Protein AF-A0A8C0QZ51-F1 (afdb_monomer)

pLDDT: mean 89.35, std 7.22, range [50.19, 95.69]

Sequence (81 aa):
MFGLAGSRVLDIEQVSKVILELKVLEPLGFTEVMIYDSYLYKLWARWMVQSLAEWHHQQQEQGILKLEDTMKLFLELQQCT

Foldseek 3Di:
DLPDVSVNQVVLCVVLVWHWDWDQPVVVRDIDIDTDDPPVSSVVSVVVVVVVVVVVVVVVVVVVVVVVVVVVVVVVVVVVD

Mean predic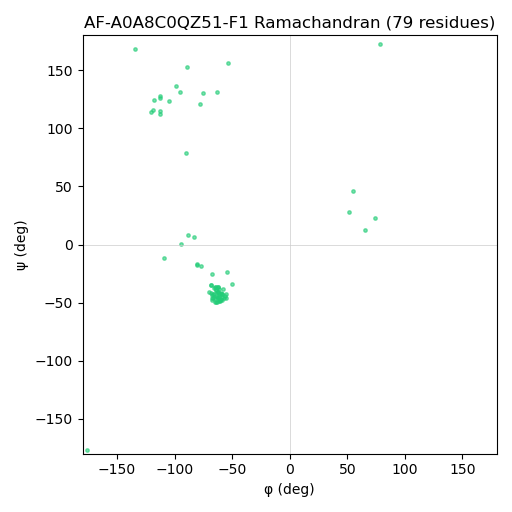ted aligned error: 7.1 Å

Radius of gyration: 18.57 Å; Cα contacts (8 Å, |Δi|>4)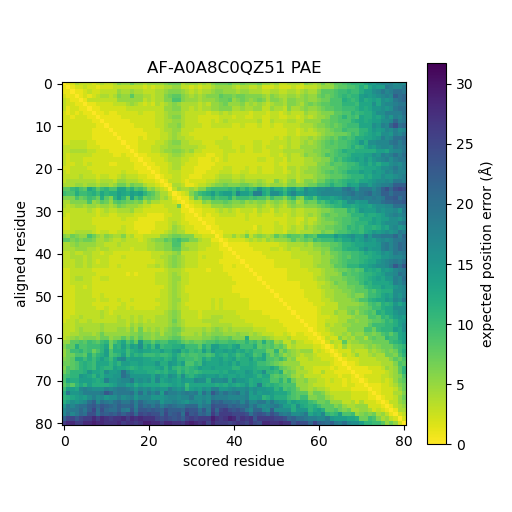: 55; chains: 1; bounding box: 42×26×52 Å

Secondary structure (DSSP, 8-state):
---GGGTTHHHHHHHHTSEEEEEEETTTTEEEEEEES-HHHHHHHHHHHHHHHHHHHHHHHHHHHHHHHHHHHHHHHHHT-

InterPro domains:
  IPR031952 KH-like RNA-binding domain [PF16005] (1-60)
  IPR036612 K Homology domain, type 1 superfamily [G3DSA:3.30.1370.10] (1-72)

Nearest PDB structures (foldseek):
  6y2c-assembly1_A  TM=8.022E-01  e=1.150E-01  Homo sapiens
  6y2d-assembly2_B  TM=7.081E-01  e=2.762E-01  Homo sapiens
  2ctk-assembly1_A  TM=6.042E-01  e=1.300E+00  Homo sapiens
  8wm3-assembly1_A  TM=2.807E-01  e=3.572E+00  Homo sapiens

Organism: NCBI:txid286419

Structure (mmCIF, N/CA/C/O backbone):
data_AF-A0A8C0QZ51-F1
#
_entry.id   AF-A0A8C0QZ51-F1
#
loop_
_atom_site.group_PDB
_atom_site.id
_atom_site.type_symbol
_atom_site.label_atom_id
_atom_site.label_alt_id
_atom_site.label_comp_id
_atom_site.label_asym_id
_atom_site.label_entity_id
_atom_site.label_seq_id
_atom_site.pdbx_PDB_ins_code
_atom_site.Cartn_x
_atom_site.Cartn_y
_atom_site.Cartn_z
_atom_site.occupancy
_atom_site.B_iso_or_equiv
_atom_site.auth_seq_id
_atom_site.auth_comp_id
_atom_site.auth_asym_id
_atom_site.auth_atom_id
_atom_site.pdbx_PDB_model_num
ATOM 1 N N . MET A 1 1 ? -5.056 -0.938 3.769 1.00 87.81 1 MET A N 1
ATOM 2 C CA . MET A 1 1 ? -4.156 -0.219 2.833 1.00 87.81 1 MET A CA 1
ATOM 3 C C . MET A 1 1 ? -4.608 -0.322 1.371 1.00 87.81 1 MET A C 1
ATOM 5 O O . MET A 1 1 ? -5.027 0.691 0.831 1.00 87.81 1 MET A O 1
ATOM 9 N N . PHE A 1 2 ? -4.598 -1.505 0.740 1.00 90.12 2 PHE A N 1
ATOM 10 C CA . PHE A 1 2 ? -4.894 -1.675 -0.701 1.00 90.12 2 PHE A CA 1
ATOM 11 C C . PHE A 1 2 ? -6.387 -1.758 -1.086 1.00 90.12 2 PHE A C 1
ATOM 13 O O . PHE A 1 2 ? -6.718 -1.995 -2.243 1.00 90.12 2 PHE A O 1
ATOM 20 N N . GLY A 1 3 ? -7.300 -1.546 -0.135 1.00 88.81 3 GLY A N 1
ATOM 21 C CA . GLY A 1 3 ? -8.738 -1.730 -0.351 1.00 88.81 3 GLY A CA 1
ATOM 22 C C . GLY A 1 3 ? -9.175 -3.199 -0.313 1.00 88.81 3 GLY A C 1
ATOM 23 O O . GLY A 1 3 ? -8.351 -4.110 -0.217 1.00 88.81 3 GLY A O 1
ATOM 24 N N . LEU A 1 4 ? -10.490 -3.421 -0.344 1.00 86.88 4 LEU A N 1
ATOM 25 C CA . LEU A 1 4 ? -11.067 -4.765 -0.423 1.00 86.88 4 LEU A CA 1
ATOM 26 C C . LEU A 1 4 ? -10.649 -5.415 -1.743 1.00 86.88 4 LEU A C 1
ATOM 28 O O . LEU A 1 4 ? -10.754 -4.780 -2.791 1.00 86.88 4 LEU A O 1
ATOM 32 N N . ALA A 1 5 ? -10.155 -6.653 -1.678 1.00 85.44 5 ALA A N 1
ATOM 33 C CA . ALA A 1 5 ? -9.653 -7.398 -2.836 1.00 85.44 5 ALA A CA 1
ATOM 34 C C . ALA A 1 5 ? -8.622 -6.624 -3.692 1.00 85.44 5 ALA A C 1
ATOM 36 O O . ALA A 1 5 ? -8.524 -6.845 -4.894 1.00 85.44 5 ALA A O 1
ATOM 37 N N . GLY A 1 6 ? -7.866 -5.696 -3.088 1.00 87.81 6 GLY A N 1
ATOM 38 C CA . GLY A 1 6 ? -6.882 -4.892 -3.815 1.00 87.81 6 GLY A CA 1
ATOM 39 C C . GLY A 1 6 ? -7.487 -3.804 -4.710 1.00 87.81 6 GLY A C 1
ATOM 40 O O . GLY A 1 6 ? -6.829 -3.359 -5.643 1.00 87.81 6 GLY A O 1
ATOM 41 N N . SER A 1 7 ? -8.715 -3.342 -4.449 1.00 91.50 7 SER A N 1
ATOM 42 C CA . SER A 1 7 ? -9.399 -2.352 -5.298 1.00 91.50 7 SER A CA 1
ATOM 43 C C . SER A 1 7 ? -8.629 -1.050 -5.551 1.00 91.50 7 SER A C 1
ATOM 45 O O . SER A 1 7 ? -8.881 -0.391 -6.552 1.00 91.50 7 SER A O 1
ATOM 47 N N . ARG A 1 8 ? -7.691 -0.678 -4.670 1.00 92.06 8 ARG A N 1
ATOM 48 C CA . ARG A 1 8 ? -6.856 0.528 -4.801 1.00 92.06 8 ARG A CA 1
ATOM 49 C C . ARG A 1 8 ? -5.503 0.268 -5.465 1.00 92.06 8 ARG A C 1
ATOM 51 O O . ARG A 1 8 ? -4.705 1.191 -5.568 1.00 92.06 8 ARG A O 1
ATOM 58 N N . VAL A 1 9 ? -5.200 -0.969 -5.862 1.00 93.31 9 VAL A N 1
ATOM 59 C CA . VAL A 1 9 ? -3.895 -1.324 -6.445 1.00 93.31 9 VAL A CA 1
ATOM 60 C C . VAL A 1 9 ? -3.648 -0.545 -7.730 1.00 93.31 9 VAL A C 1
ATOM 62 O O . VAL A 1 9 ? -2.615 0.109 -7.824 1.00 93.31 9 VAL A O 1
ATOM 65 N N . LEU A 1 10 ? -4.623 -0.521 -8.645 1.00 93.38 10 LEU A N 1
ATOM 66 C CA . LEU A 1 10 ? -4.515 0.196 -9.922 1.00 93.38 10 LEU A CA 1
ATOM 67 C C . LEU A 1 10 ? -4.235 1.695 -9.732 1.00 93.38 10 LEU A C 1
ATOM 69 O O . LEU A 1 10 ? -3.439 2.279 -10.464 1.00 93.38 10 LEU A O 1
ATOM 73 N N . ASP A 1 11 ? -4.846 2.319 -8.723 1.00 92.12 11 ASP A N 1
ATOM 74 C CA . ASP A 1 11 ? -4.621 3.738 -8.427 1.00 92.12 11 ASP A CA 1
ATOM 75 C C . ASP A 1 11 ? -3.174 3.981 -7.971 1.00 92.12 11 ASP A C 1
ATOM 77 O O . ASP A 1 11 ? -2.514 4.932 -8.397 1.00 92.12 11 ASP A O 1
ATOM 81 N N . ILE A 1 12 ? -2.651 3.103 -7.109 1.00 91.25 12 ILE A N 1
ATOM 82 C CA . ILE A 1 12 ? -1.277 3.205 -6.607 1.00 91.25 12 ILE A CA 1
ATOM 83 C C . ILE A 1 12 ? -0.286 2.926 -7.736 1.00 91.25 12 ILE A C 1
ATOM 85 O O . ILE A 1 12 ? 0.700 3.652 -7.854 1.00 91.25 12 ILE A O 1
ATOM 89 N N . GLU A 1 13 ? -0.544 1.932 -8.586 1.00 94.75 13 GLU A N 1
ATOM 90 C CA . GLU A 1 13 ? 0.233 1.663 -9.801 1.00 94.75 13 GLU A CA 1
ATOM 91 C C . GLU A 1 13 ? 0.293 2.895 -10.707 1.00 94.75 13 GLU A C 1
ATOM 93 O O . GLU A 1 13 ? 1.375 3.299 -11.134 1.00 94.75 13 GLU A O 1
ATOM 98 N N . GLN A 1 14 ? -0.841 3.565 -10.931 1.00 93.69 14 GLN A N 1
ATOM 99 C CA . GLN A 1 14 ? -0.911 4.757 -11.774 1.00 93.69 14 GLN A CA 1
ATOM 100 C C . GLN A 1 14 ? -0.087 5.923 -11.211 1.00 93.69 14 GLN A C 1
ATOM 102 O O . GLN A 1 14 ? 0.650 6.577 -11.953 1.00 93.69 14 GLN A O 1
ATOM 107 N N . VAL A 1 15 ? -0.191 6.189 -9.907 1.00 91.44 15 VAL A N 1
ATOM 108 C CA . VAL A 1 15 ? 0.537 7.289 -9.251 1.00 91.44 15 VAL A CA 1
ATOM 109 C C . VAL A 1 15 ? 2.035 6.993 -9.168 1.00 91.44 15 VAL A C 1
ATOM 111 O O . VAL A 1 15 ? 2.859 7.879 -9.393 1.00 91.44 15 VAL A O 1
ATOM 114 N N . SER A 1 16 ? 2.396 5.747 -8.859 1.00 90.56 16 SER A N 1
ATOM 115 C CA . SER A 1 16 ? 3.790 5.313 -8.712 1.00 90.56 16 SER A CA 1
ATOM 116 C C . SER A 1 16 ? 4.488 5.015 -10.035 1.00 90.56 16 SER A C 1
ATOM 118 O O . SER A 1 16 ? 5.719 5.000 -10.070 1.00 90.56 16 SER A O 1
ATOM 120 N N . LYS A 1 17 ? 3.716 4.819 -11.112 1.00 94.06 17 LYS A N 1
ATOM 121 C CA . LYS A 1 17 ? 4.184 4.349 -12.420 1.00 94.06 17 LYS A CA 1
ATOM 122 C C . LYS A 1 17 ? 4.954 3.032 -12.302 1.00 94.06 17 LYS A C 1
ATOM 124 O O . LYS A 1 17 ? 6.041 2.911 -12.852 1.00 94.06 17 LYS A O 1
ATOM 129 N N . VAL A 1 18 ? 4.408 2.081 -11.548 1.00 95.38 18 VAL A N 1
ATOM 130 C CA . VAL A 1 18 ? 4.936 0.713 -11.417 1.00 95.38 18 VAL A CA 1
ATOM 131 C C . VAL A 1 18 ? 3.799 -0.291 -11.536 1.00 95.38 18 VAL A C 1
ATOM 133 O O . VAL A 1 18 ? 2.635 0.081 -11.425 1.00 95.38 18 VAL A O 1
ATOM 136 N N . ILE A 1 19 ? 4.143 -1.566 -11.684 1.00 95.69 19 ILE A N 1
ATOM 137 C CA . ILE A 1 19 ? 3.199 -2.673 -11.511 1.00 95.69 19 ILE A CA 1
ATOM 138 C C . ILE A 1 19 ? 3.380 -3.253 -10.105 1.00 95.69 19 ILE A C 1
ATOM 140 O O . ILE A 1 19 ? 4.510 -3.451 -9.641 1.00 95.69 19 ILE A O 1
ATOM 144 N N . LEU A 1 20 ? 2.268 -3.522 -9.429 1.00 94.75 20 LEU A N 1
ATOM 145 C CA . LEU A 1 20 ? 2.191 -4.069 -8.084 1.00 94.75 20 LEU A CA 1
ATOM 146 C C . LEU A 1 20 ? 1.494 -5.428 -8.112 1.00 94.75 20 LEU A C 1
ATOM 148 O O . LEU A 1 20 ? 0.345 -5.554 -8.521 1.00 94.75 20 LEU A O 1
ATOM 152 N N . GLU A 1 21 ? 2.161 -6.444 -7.582 1.00 94.19 21 GLU A N 1
ATOM 153 C CA . GLU A 1 21 ? 1.562 -7.757 -7.363 1.0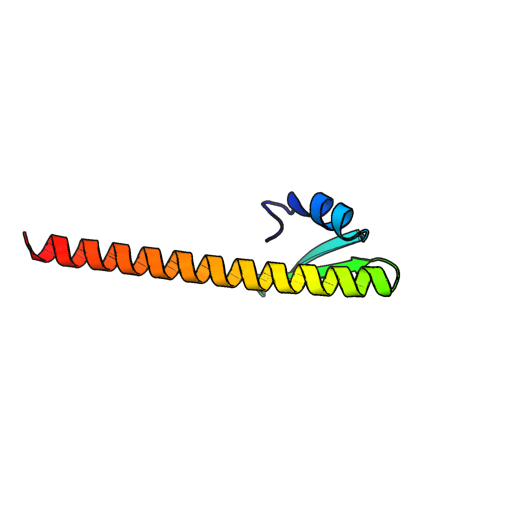0 94.19 21 GLU A CA 1
ATOM 154 C C . GLU A 1 21 ? 1.457 -8.022 -5.863 1.00 94.19 21 GLU A C 1
ATOM 156 O O . GLU A 1 21 ? 2.425 -7.870 -5.111 1.00 94.19 21 GLU A O 1
ATOM 161 N N . LEU A 1 22 ? 0.250 -8.382 -5.425 1.00 92.31 22 LEU A N 1
ATOM 162 C CA . LEU A 1 22 ? -0.057 -8.655 -4.028 1.00 92.31 22 LEU A CA 1
ATOM 163 C C . LEU A 1 22 ? -0.186 -10.155 -3.813 1.00 92.31 22 LEU A C 1
ATOM 165 O O . LEU A 1 22 ? -1.042 -10.806 -4.413 1.00 92.31 22 LEU A O 1
ATOM 169 N N . LYS A 1 23 ? 0.609 -10.687 -2.889 1.00 91.50 23 LYS A N 1
ATOM 170 C CA . LYS A 1 23 ? 0.545 -12.087 -2.484 1.00 91.50 23 LYS A CA 1
ATOM 171 C C . LYS A 1 23 ? 0.239 -12.185 -1.000 1.00 91.50 23 LYS A C 1
ATOM 173 O O . LYS A 1 23 ? 1.038 -11.789 -0.156 1.00 91.50 23 LYS A O 1
ATOM 178 N N . VAL A 1 24 ? -0.929 -12.723 -0.671 1.00 89.50 24 VAL A N 1
ATOM 179 C CA . VAL A 1 24 ? -1.315 -12.953 0.723 1.00 89.50 24 VAL A CA 1
ATOM 180 C C . VAL A 1 24 ? -0.608 -14.209 1.226 1.00 89.50 24 VAL A C 1
ATOM 182 O O . VAL A 1 24 ? -0.751 -15.295 0.672 1.00 89.50 24 VAL A O 1
ATOM 185 N N . LEU A 1 25 ? 0.181 -14.053 2.282 1.00 90.81 25 LEU A N 1
ATOM 186 C CA . LEU A 1 25 ? 0.837 -15.132 3.003 1.00 90.81 25 LEU A CA 1
ATOM 187 C C . LEU A 1 25 ? -0.107 -15.591 4.121 1.00 90.81 25 LEU A C 1
ATOM 189 O O . LEU A 1 25 ? 0.047 -15.217 5.284 1.00 90.81 25 LEU A O 1
ATOM 193 N N . GLU A 1 26 ? -1.102 -16.395 3.740 1.00 78.69 26 GLU A N 1
ATOM 194 C CA . GLU A 1 26 ? -2.211 -16.866 4.584 1.00 78.69 26 GLU A CA 1
ATOM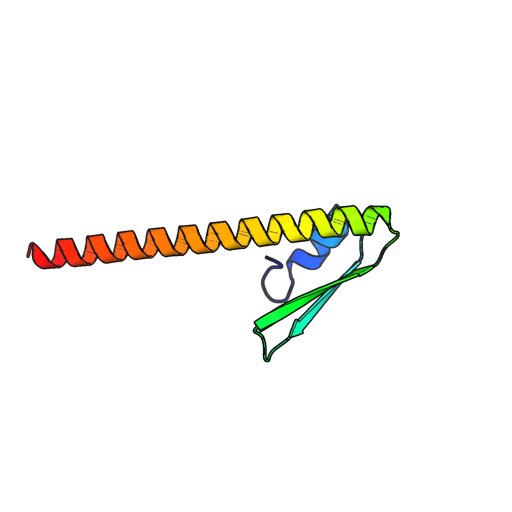 195 C C . GLU A 1 26 ? -1.827 -17.474 5.952 1.00 78.69 26 GLU A C 1
ATOM 197 O O . GLU A 1 26 ? -2.569 -17.223 6.900 1.00 78.69 26 GLU A O 1
ATOM 202 N N . PRO A 1 27 ? -0.690 -18.181 6.157 1.00 84.38 27 PRO A N 1
ATOM 203 C CA . PRO A 1 27 ? -0.334 -18.650 7.502 1.00 84.38 27 PRO A CA 1
ATOM 204 C C . PRO A 1 27 ? 0.231 -17.552 8.416 1.00 84.38 27 PRO A C 1
ATOM 206 O O . PRO A 1 27 ? 0.266 -17.731 9.630 1.00 84.38 27 PRO A O 1
ATOM 209 N N . LEU A 1 28 ? 0.697 -16.434 7.855 1.00 84.38 28 LEU A N 1
ATOM 210 C CA . LEU A 1 28 ? 1.332 -15.349 8.609 1.00 84.38 28 LEU A CA 1
ATOM 211 C C . LEU A 1 28 ? 0.459 -14.090 8.698 1.00 84.38 28 LEU A C 1
ATOM 213 O O . LEU A 1 28 ? 0.793 -13.166 9.432 1.00 84.38 28 LEU A O 1
ATOM 217 N N . GLY A 1 29 ? -0.624 -14.017 7.920 1.00 84.31 29 GLY A N 1
ATOM 218 C CA . GLY A 1 29 ? -1.444 -12.810 7.812 1.00 84.31 29 GLY A CA 1
ATOM 219 C C . GLY A 1 29 ? -0.712 -11.622 7.173 1.00 84.31 29 GLY A C 1
ATOM 220 O O . GLY A 1 29 ? -1.205 -10.497 7.224 1.00 84.31 29 GLY A O 1
ATOM 221 N N . PHE A 1 30 ? 0.456 -11.849 6.563 1.00 86.94 30 PHE A N 1
ATOM 222 C CA . PHE A 1 30 ? 1.196 -10.818 5.840 1.00 86.94 30 PHE A CA 1
ATOM 223 C C . PHE A 1 30 ? 0.766 -10.762 4.379 1.00 86.94 30 PHE A C 1
ATOM 225 O O . PHE A 1 30 ? 0.343 -11.755 3.797 1.00 86.94 30 PHE A O 1
ATOM 232 N N . THR A 1 31 ? 0.902 -9.592 3.763 1.00 90.81 31 THR A N 1
ATOM 233 C CA . THR A 1 31 ? 0.802 -9.443 2.309 1.00 90.81 31 THR A CA 1
ATOM 234 C C . THR A 1 31 ? 2.174 -9.064 1.785 1.00 90.81 31 THR A C 1
ATOM 236 O O . THR A 1 31 ? 2.700 -8.004 2.119 1.00 90.81 31 THR A O 1
ATOM 239 N N . GLU A 1 32 ? 2.765 -9.941 0.987 1.00 91.94 32 GLU A N 1
ATOM 240 C CA . GLU A 1 32 ? 3.970 -9.646 0.231 1.00 91.94 32 GLU A CA 1
ATOM 241 C C . GLU A 1 32 ? 3.602 -8.760 -0.967 1.00 91.94 32 GLU A C 1
ATOM 243 O O . GLU A 1 32 ? 2.644 -9.038 -1.692 1.00 91.94 32 GLU A O 1
ATOM 248 N N . VAL A 1 33 ? 4.345 -7.665 -1.140 1.00 93.44 33 VAL A N 1
ATOM 249 C CA . VAL A 1 33 ? 4.142 -6.691 -2.218 1.00 93.44 33 VAL A CA 1
ATOM 250 C C . VAL A 1 33 ? 5.340 -6.756 -3.150 1.00 93.44 33 VAL A C 1
ATOM 252 O O . VAL A 1 33 ? 6.451 -6.367 -2.778 1.00 93.44 33 VAL A O 1
ATOM 255 N N . MET A 1 34 ? 5.117 -7.224 -4.370 1.00 94.31 34 MET A N 1
ATOM 256 C CA . MET A 1 34 ? 6.128 -7.221 -5.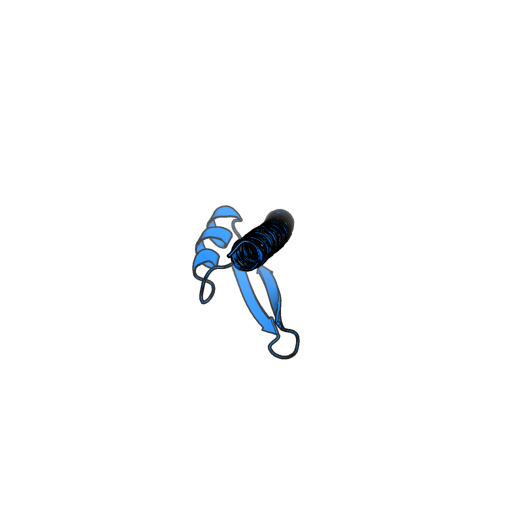418 1.00 94.31 34 MET A CA 1
ATOM 257 C C . MET A 1 34 ? 5.950 -5.980 -6.287 1.00 94.31 34 MET A C 1
ATOM 259 O O . MET A 1 34 ? 4.847 -5.656 -6.712 1.00 94.31 34 MET A O 1
ATOM 263 N N . ILE A 1 35 ? 7.054 -5.275 -6.529 1.00 95.25 35 ILE A N 1
ATOM 264 C CA . ILE A 1 35 ? 7.086 -4.047 -7.326 1.00 95.25 35 ILE A CA 1
ATOM 265 C C . ILE A 1 35 ? 7.873 -4.347 -8.597 1.00 95.25 35 ILE A C 1
ATOM 267 O O . ILE A 1 35 ? 9.031 -4.781 -8.520 1.00 95.25 35 ILE A O 1
ATOM 271 N N . TYR A 1 36 ? 7.289 -4.081 -9.757 1.00 93.44 36 TYR A N 1
ATOM 272 C CA . TYR A 1 36 ? 7.938 -4.237 -11.053 1.00 93.44 36 TYR A CA 1
ATOM 273 C C . TYR A 1 36 ? 7.996 -2.892 -11.759 1.00 93.44 36 TYR A C 1
ATOM 275 O O . TYR A 1 36 ? 6.964 -2.313 -12.072 1.00 93.44 36 TYR A O 1
ATOM 283 N N . ASP A 1 37 ? 9.219 -2.416 -11.978 1.00 93.88 37 ASP A N 1
ATOM 284 C CA . ASP A 1 37 ? 9.573 -1.323 -12.882 1.00 93.88 37 ASP A CA 1
ATOM 285 C C . ASP A 1 37 ? 11.111 -1.182 -12.885 1.00 93.88 37 ASP A C 1
ATOM 287 O O . ASP A 1 37 ? 11.834 -1.934 -12.214 1.00 93.88 37 ASP A O 1
ATOM 291 N N . SER A 1 38 ? 11.612 -0.182 -13.601 1.00 91.19 38 SER A N 1
ATOM 292 C CA . SER A 1 38 ? 12.947 0.383 -13.460 1.00 91.19 38 SER A CA 1
ATOM 293 C C . SER A 1 38 ? 13.265 0.823 -12.020 1.00 91.19 38 SER A C 1
ATOM 295 O O . SER A 1 38 ? 12.396 1.115 -11.194 1.00 91.19 38 SER A O 1
ATOM 297 N N . TYR A 1 39 ? 14.562 0.878 -11.712 1.00 91.69 39 TYR A N 1
ATOM 298 C CA . T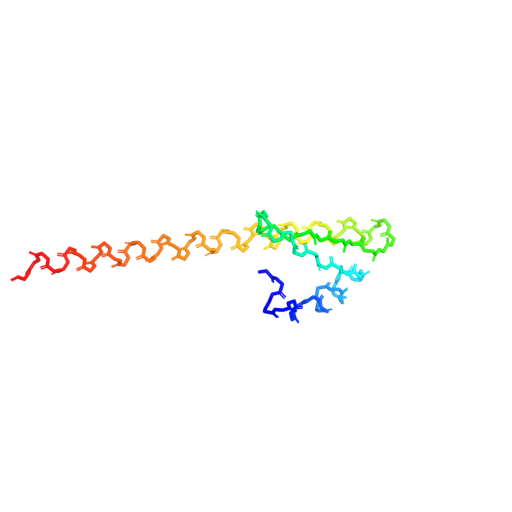YR A 1 39 ? 15.073 1.069 -10.352 1.00 91.69 39 TYR A CA 1
ATOM 299 C C . TYR A 1 39 ? 14.542 2.330 -9.649 1.00 91.69 39 TYR A C 1
ATOM 301 O O . TYR A 1 39 ? 14.174 2.266 -8.477 1.00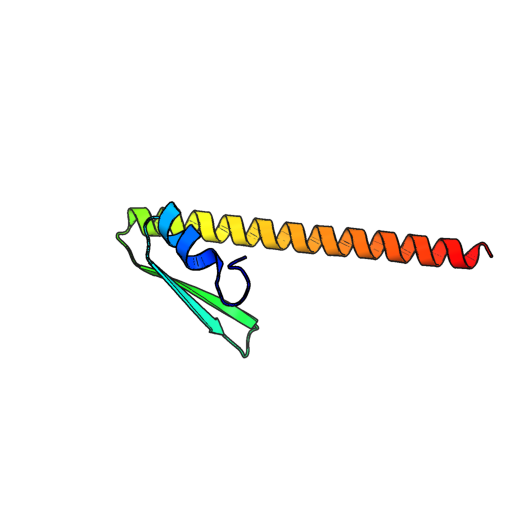 91.69 39 TYR A O 1
ATOM 309 N N . LEU A 1 40 ? 14.475 3.464 -10.356 1.00 93.25 40 LEU A N 1
ATOM 310 C CA . LEU A 1 40 ? 14.038 4.731 -9.764 1.00 93.25 40 LEU A CA 1
ATOM 311 C C . LEU A 1 40 ? 12.557 4.695 -9.376 1.00 93.25 40 LEU A C 1
ATOM 313 O O . LEU A 1 40 ? 12.227 5.036 -8.242 1.00 93.25 40 LEU A O 1
ATOM 317 N N . TYR A 1 41 ? 11.676 4.233 -10.268 1.00 92.88 41 TYR A N 1
ATOM 318 C CA . TYR A 1 41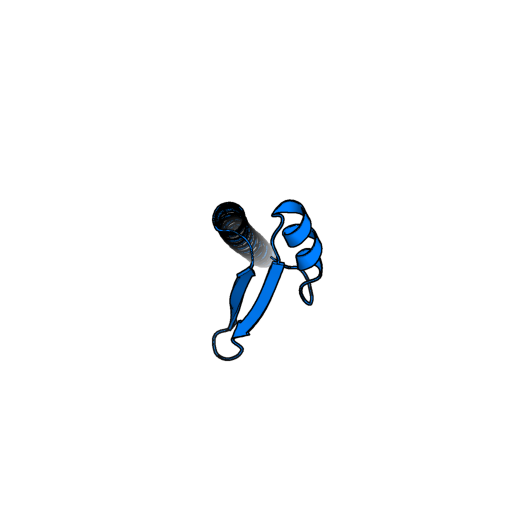 ? 10.248 4.114 -9.954 1.00 92.88 41 TYR A CA 1
ATOM 319 C C . TYR A 1 41 ? 9.999 3.076 -8.857 1.00 92.88 41 TYR A C 1
ATOM 321 O O . TYR A 1 41 ? 9.213 3.321 -7.946 1.00 92.88 41 TYR A O 1
ATOM 329 N N . LYS A 1 42 ? 10.759 1.974 -8.846 1.00 93.94 42 LYS A N 1
ATOM 330 C CA . LYS A 1 42 ? 10.724 0.986 -7.759 1.00 93.94 42 LYS A CA 1
ATOM 331 C C . LYS A 1 42 ? 11.103 1.583 -6.399 1.00 93.94 42 LYS A C 1
ATOM 333 O O . LYS A 1 42 ? 10.462 1.257 -5.400 1.00 93.94 42 LYS A O 1
ATOM 338 N N . LEU A 1 43 ? 12.122 2.442 -6.344 1.00 94.25 43 LEU A N 1
ATOM 339 C CA . LEU A 1 43 ? 12.539 3.101 -5.103 1.00 94.25 43 LEU A CA 1
ATOM 340 C C . LEU A 1 43 ? 11.443 4.036 -4.572 1.00 94.25 43 LEU A C 1
ATOM 342 O O . LEU A 1 43 ? 11.098 3.966 -3.393 1.00 94.25 43 LEU A O 1
ATOM 346 N N . TRP A 1 44 ? 10.858 4.850 -5.455 1.00 93.75 44 TRP A N 1
ATOM 347 C CA . TRP A 1 44 ? 9.742 5.739 -5.121 1.00 93.75 44 TRP A CA 1
ATOM 348 C C . TRP A 1 44 ? 8.502 4.975 -4.653 1.00 93.75 44 TRP A C 1
ATOM 350 O O . TRP A 1 44 ? 7.925 5.303 -3.616 1.00 93.75 44 TRP A O 1
ATOM 360 N N . ALA A 1 45 ? 8.119 3.926 -5.380 1.00 94.81 45 ALA A N 1
ATOM 361 C CA . ALA A 1 45 ? 6.981 3.086 -5.035 1.00 94.81 45 ALA A CA 1
ATOM 362 C C . ALA A 1 45 ? 7.167 2.399 -3.680 1.00 94.81 45 ALA A C 1
ATOM 364 O O . ALA A 1 45 ? 6.243 2.388 -2.870 1.00 94.81 45 ALA A O 1
ATOM 365 N N . ARG A 1 46 ? 8.370 1.879 -3.394 1.00 95.31 46 ARG A N 1
ATOM 366 C CA . ARG A 1 46 ? 8.677 1.281 -2.089 1.00 95.31 46 ARG A CA 1
ATOM 367 C C . ARG A 1 46 ? 8.469 2.289 -0.962 1.00 95.31 46 ARG A C 1
ATOM 369 O O . ARG A 1 46 ? 7.807 1.947 0.013 1.00 95.31 46 ARG A O 1
ATOM 376 N N . TRP A 1 47 ? 8.995 3.506 -1.108 1.00 94.50 47 TRP A N 1
ATOM 377 C CA . TRP A 1 47 ? 8.846 4.542 -0.087 1.00 94.50 47 TRP A CA 1
ATOM 378 C C . TRP A 1 47 ? 7.372 4.892 0.150 1.00 94.50 47 TRP A C 1
ATOM 380 O O . TRP A 1 47 ? 6.910 4.845 1.286 1.00 94.50 47 TRP A O 1
ATOM 390 N N . MET A 1 48 ? 6.596 5.118 -0.917 1.00 94.25 48 MET A N 1
ATOM 391 C CA . MET A 1 48 ? 5.157 5.382 -0.789 1.00 94.25 48 MET A CA 1
ATOM 392 C C . MET A 1 48 ? 4.395 4.244 -0.111 1.00 94.25 48 MET A C 1
ATOM 394 O O . MET A 1 48 ? 3.580 4.501 0.772 1.00 94.25 48 MET A O 1
ATOM 398 N N . VAL A 1 49 ? 4.633 2.993 -0.516 1.00 93.38 49 VAL A N 1
ATOM 399 C CA . VAL A 1 49 ? 3.931 1.832 0.051 1.00 93.38 49 VAL A CA 1
ATOM 400 C C . VAL A 1 49 ? 4.266 1.666 1.535 1.00 93.38 49 VAL A C 1
ATOM 402 O O . VAL A 1 49 ? 3.369 1.385 2.325 1.00 93.38 49 VAL A O 1
ATOM 405 N N . GLN A 1 50 ? 5.522 1.890 1.933 1.00 94.81 50 GLN A N 1
ATOM 406 C CA . GLN A 1 50 ? 5.931 1.851 3.341 1.00 94.81 50 GLN A CA 1
ATOM 407 C C . GLN A 1 50 ? 5.247 2.947 4.160 1.00 94.81 50 GLN A C 1
ATOM 409 O O . GLN A 1 50 ? 4.612 2.643 5.168 1.00 94.81 50 GLN A O 1
ATOM 414 N N . SER A 1 51 ? 5.280 4.196 3.692 1.00 93.50 51 SER A N 1
ATOM 415 C CA . SER A 1 51 ? 4.615 5.304 4.385 1.00 93.50 51 SER A CA 1
ATOM 416 C C . SER A 1 51 ? 3.101 5.110 4.480 1.00 93.50 51 SER A C 1
ATOM 418 O O . SER A 1 51 ? 2.493 5.430 5.499 1.00 93.50 51 SER A O 1
ATOM 420 N N . LEU A 1 52 ? 2.472 4.547 3.444 1.00 92.25 52 LEU A N 1
ATOM 421 C CA . LEU A 1 52 ? 1.041 4.252 3.466 1.00 92.25 52 LEU A CA 1
ATOM 422 C C . LEU A 1 52 ? 0.701 3.129 4.459 1.00 92.25 52 LEU A C 1
ATOM 424 O O . LEU A 1 52 ? -0.355 3.178 5.094 1.00 92.25 52 LEU A O 1
ATOM 428 N N . ALA A 1 53 ? 1.580 2.135 4.608 1.00 92.25 53 ALA A N 1
ATOM 429 C CA . ALA A 1 53 ? 1.421 1.066 5.588 1.00 92.25 53 ALA A CA 1
ATOM 430 C C . ALA A 1 53 ? 1.536 1.604 7.021 1.00 92.25 53 ALA A C 1
ATOM 432 O O . ALA A 1 53 ? 0.675 1.308 7.848 1.00 92.25 53 ALA A O 1
ATOM 433 N N . GLU A 1 54 ? 2.539 2.442 7.289 1.00 94.44 54 GLU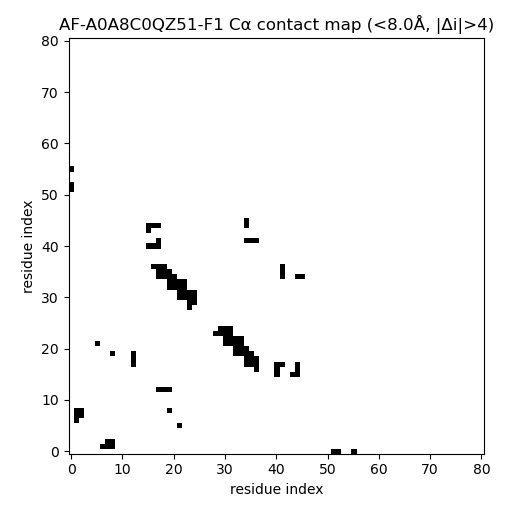 A N 1
ATOM 434 C CA . GLU A 1 54 ? 2.733 3.107 8.583 1.00 94.44 54 GLU A CA 1
ATOM 435 C C . GLU A 1 54 ? 1.540 3.994 8.942 1.00 94.44 54 GLU A C 1
ATOM 437 O O . GLU A 1 54 ? 0.976 3.864 10.028 1.00 94.44 54 GLU A O 1
ATOM 442 N N . TRP A 1 55 ? 1.090 4.832 8.005 1.00 92.31 55 TRP A N 1
ATOM 443 C CA . TRP A 1 55 ? -0.098 5.662 8.192 1.00 92.31 55 TRP A CA 1
ATOM 444 C C . TRP A 1 55 ? -1.330 4.817 8.529 1.00 92.31 55 TRP A C 1
ATOM 446 O O . TRP A 1 55 ? -2.074 5.126 9.457 1.00 92.31 55 TRP A O 1
ATOM 456 N N . HIS A 1 56 ? -1.552 3.725 7.794 1.00 89.94 56 HIS A N 1
ATOM 457 C CA . HIS A 1 56 ? -2.695 2.848 8.033 1.00 89.94 56 HIS A CA 1
ATOM 458 C C . HIS A 1 56 ? -2.620 2.148 9.394 1.00 89.94 56 HIS A C 1
ATOM 460 O O . HIS A 1 56 ? -3.652 1.970 10.039 1.00 89.94 56 HIS A O 1
ATOM 466 N N . HIS A 1 57 ? -1.423 1.755 9.831 1.00 89.56 57 HIS A N 1
ATOM 467 C CA . HIS A 1 57 ? -1.210 1.173 11.151 1.00 89.56 57 HIS A CA 1
ATOM 468 C C . HIS A 1 57 ? -1.543 2.182 12.256 1.00 89.56 57 HIS A C 1
ATOM 470 O O . HIS A 1 57 ? -2.376 1.888 13.109 1.00 89.56 57 HIS A O 1
ATOM 476 N N . GLN A 1 58 ? -1.017 3.406 12.162 1.00 91.50 58 GLN A N 1
ATOM 477 C CA . GLN A 1 58 ? -1.304 4.480 13.119 1.00 91.50 58 GLN A CA 1
ATOM 478 C C . GLN A 1 58 ? -2.798 4.816 13.196 1.00 91.50 58 GLN A C 1
ATOM 480 O O . GLN A 1 58 ? -3.345 4.987 14.281 1.00 91.50 58 GLN A O 1
ATOM 485 N N . GLN A 1 59 ? -3.484 4.891 12.053 1.00 88.94 59 GLN A N 1
ATOM 486 C CA . GLN A 1 59 ? -4.928 5.143 12.025 1.00 88.94 59 GLN A CA 1
ATOM 487 C C . GLN A 1 59 ? -5.726 4.008 12.678 1.00 88.94 59 GLN A C 1
ATOM 489 O O . GLN A 1 59 ? -6.726 4.261 13.351 1.00 88.94 59 GLN A O 1
ATOM 494 N N . GLN A 1 60 ? -5.284 2.761 12.511 1.00 86.44 60 GLN A N 1
ATOM 495 C CA . GLN A 1 60 ? -5.911 1.617 13.164 1.00 86.44 60 GLN A CA 1
ATOM 496 C C . GLN A 1 60 ? -5.706 1.654 14.684 1.00 86.44 60 GLN A C 1
ATOM 498 O O . GLN A 1 60 ? -6.670 1.458 15.420 1.00 86.44 60 GLN A O 1
ATOM 503 N N . GLU A 1 61 ? -4.499 1.968 15.155 1.00 89.06 61 GLU A N 1
ATOM 504 C CA . GLU A 1 61 ? -4.211 2.132 16.586 1.00 89.06 61 GLU A CA 1
ATOM 505 C C . GLU A 1 61 ? -5.029 3.271 17.206 1.00 89.06 61 GLU A C 1
ATOM 507 O O . GLU A 1 61 ? -5.665 3.083 18.240 1.00 89.06 61 GLU A O 1
ATOM 512 N N . GLN A 1 62 ? -5.108 4.429 16.543 1.00 90.00 62 GLN A N 1
ATOM 513 C CA . GLN A 1 62 ? -5.939 5.548 17.002 1.00 90.00 62 GLN A CA 1
ATOM 514 C C . GLN A 1 62 ? -7.429 5.187 17.063 1.00 90.00 62 GLN A C 1
ATOM 516 O O . GLN A 1 62 ? -8.131 5.601 17.986 1.00 90.00 62 GLN A O 1
ATOM 521 N N . GLY A 1 63 ? -7.922 4.409 16.096 1.00 85.12 63 GLY A N 1
ATOM 522 C CA . GLY A 1 63 ? -9.295 3.907 16.102 1.00 85.12 63 GLY A CA 1
ATOM 523 C C . GLY A 1 63 ? -9.581 2.982 17.287 1.00 85.12 63 GLY A C 1
ATOM 524 O O . GLY A 1 63 ? -10.642 3.095 17.900 1.00 85.12 63 GLY A O 1
ATOM 525 N N . ILE A 1 64 ? -8.629 2.109 17.629 1.00 84.31 64 ILE A N 1
ATOM 526 C CA . ILE A 1 64 ? -8.722 1.207 18.786 1.00 84.31 64 ILE A CA 1
ATOM 527 C C . ILE A 1 64 ? -8.737 2.011 20.087 1.00 84.31 64 ILE A C 1
ATOM 529 O O . ILE A 1 64 ? -9.658 1.842 20.879 1.00 84.31 64 ILE A O 1
ATOM 533 N N . LEU A 1 65 ? -7.801 2.946 20.264 1.00 84.50 65 LEU A N 1
ATOM 534 C CA . LEU A 1 65 ? -7.741 3.796 21.459 1.00 84.50 65 LEU A CA 1
ATOM 535 C C . LEU A 1 65 ? -9.050 4.567 21.675 1.00 84.50 65 LEU A C 1
ATOM 537 O O . LEU A 1 65 ? -9.607 4.583 22.768 1.00 84.50 65 LEU A O 1
ATOM 541 N N . LYS A 1 66 ? -9.608 5.139 20.602 1.00 88.19 66 LYS A N 1
ATOM 542 C CA . LYS A 1 66 ? -10.891 5.848 20.669 1.00 88.19 66 LYS A CA 1
ATOM 543 C C . LYS A 1 66 ? -12.049 4.931 21.078 1.00 88.19 66 LYS A C 1
ATOM 545 O O . LYS A 1 66 ? -12.968 5.375 21.771 1.00 88.19 66 LYS A O 1
ATOM 550 N N . LEU A 1 67 ? -12.042 3.676 20.630 1.00 88.38 67 LEU A N 1
ATOM 551 C CA . LEU A 1 67 ? -13.046 2.687 21.017 1.00 88.38 67 LEU A CA 1
ATOM 552 C C . LEU A 1 67 ? -12.912 2.319 22.498 1.00 88.38 67 LEU A C 1
ATOM 554 O O . LEU A 1 67 ? -13.917 2.317 23.202 1.00 88.38 67 LEU A O 1
ATOM 558 N N . GLU A 1 68 ? -11.694 2.059 22.971 1.00 88.38 68 GLU A N 1
ATOM 559 C CA . GLU A 1 68 ? -11.403 1.746 24.374 1.00 88.38 68 GLU A CA 1
ATOM 560 C C . GLU A 1 68 ? -11.840 2.875 25.312 1.00 88.38 68 GLU A C 1
ATOM 562 O O . GLU A 1 68 ? -12.537 2.619 26.295 1.00 88.38 68 GLU A O 1
ATOM 567 N N . ASP A 1 69 ? -11.533 4.127 24.966 1.00 90.00 69 ASP A N 1
ATOM 568 C CA . ASP A 1 69 ? -11.975 5.304 25.721 1.00 90.00 69 ASP A CA 1
ATOM 569 C C . ASP A 1 69 ? -13.504 5.397 25.778 1.00 90.00 69 ASP A C 1
ATOM 571 O O . ASP A 1 69 ? -14.092 5.652 26.831 1.00 90.00 69 ASP A O 1
ATOM 575 N N . THR A 1 70 ? -14.167 5.138 24.649 1.00 92.44 70 THR A N 1
ATOM 576 C CA . THR A 1 70 ? -15.632 5.140 24.571 1.00 92.44 70 THR A CA 1
ATOM 577 C C . THR A 1 70 ? -16.223 4.029 25.442 1.00 92.44 70 THR A C 1
ATOM 579 O O . THR A 1 70 ? -17.160 4.272 26.199 1.00 92.44 70 THR A O 1
ATOM 582 N N . MET A 1 71 ? -15.662 2.817 25.389 1.00 91.19 71 MET A N 1
ATOM 583 C CA . MET A 1 71 ? -16.087 1.688 26.222 1.00 91.19 71 MET A CA 1
ATOM 584 C C . MET A 1 71 ? -15.892 1.979 27.712 1.00 91.19 71 MET A C 1
ATOM 586 O O . MET A 1 71 ? -16.774 1.677 28.514 1.00 91.19 71 MET A O 1
ATOM 590 N N . LYS A 1 72 ? -14.773 2.605 28.083 1.00 89.19 72 LYS A N 1
ATOM 591 C CA . LYS A 1 72 ? -14.498 3.015 29.460 1.00 89.19 72 LYS A CA 1
ATOM 592 C C . LYS A 1 72 ? -15.522 4.036 29.959 1.00 89.19 72 LYS A C 1
ATOM 594 O O . LYS A 1 72 ? -16.088 3.838 31.030 1.00 89.19 72 LYS A O 1
ATOM 599 N N . LEU A 1 73 ? -15.831 5.055 29.154 1.00 91.31 73 LEU A N 1
ATOM 600 C CA . LEU A 1 73 ? -16.878 6.035 29.464 1.00 91.31 73 LEU A CA 1
ATOM 601 C C . LEU A 1 73 ? -18.252 5.372 29.653 1.00 91.31 73 LEU A C 1
ATOM 603 O O . LEU A 1 73 ? -18.968 5.707 30.593 1.00 91.31 73 LEU A O 1
ATOM 607 N N . PHE A 1 74 ? -18.626 4.407 28.806 1.00 89.00 74 PHE A N 1
ATOM 608 C CA . PHE A 1 74 ? -19.888 3.672 28.965 1.00 89.00 74 PHE A CA 1
ATOM 609 C C . PHE A 1 74 ? -19.952 2.872 30.273 1.00 89.00 74 PHE A C 1
ATOM 611 O O . PHE A 1 74 ? -20.994 2.863 30.930 1.00 89.00 74 PHE A O 1
ATOM 618 N N . LEU A 1 75 ? -18.851 2.228 30.671 1.00 88.06 75 LEU A N 1
ATOM 619 C CA . LEU A 1 75 ? -18.774 1.476 31.928 1.00 88.06 75 LEU A CA 1
ATOM 620 C C . LEU A 1 75 ? -18.882 2.392 33.154 1.00 88.06 75 LEU A C 1
ATOM 622 O O . LEU A 1 75 ? -19.598 2.061 34.096 1.00 88.06 75 LEU A O 1
ATOM 626 N N . GLU A 1 76 ? -18.215 3.546 33.134 1.00 84.69 76 GLU A N 1
ATOM 627 C CA . GLU A 1 76 ? -18.290 4.543 34.211 1.00 84.69 76 GLU A CA 1
ATOM 628 C C . GLU A 1 76 ? -19.710 5.122 34.346 1.00 84.69 76 GLU A C 1
ATOM 630 O O . GLU A 1 76 ? -20.221 5.271 35.455 1.00 84.69 76 GLU A O 1
ATOM 635 N N . LEU A 1 77 ? -20.400 5.363 33.227 1.00 81.75 77 LEU A N 1
ATOM 636 C CA . LEU A 1 77 ? -21.786 5.841 33.233 1.00 81.75 77 LEU A CA 1
ATOM 637 C C . LEU A 1 77 ? -22.779 4.787 33.750 1.00 81.75 77 LEU A C 1
ATOM 639 O O . LEU A 1 77 ? -23.723 5.147 34.450 1.00 81.75 77 LEU A O 1
ATOM 643 N N . GLN A 1 78 ? -22.561 3.494 33.480 1.00 72.12 78 GLN A N 1
ATOM 644 C CA . GLN A 1 78 ? -23.390 2.424 34.055 1.00 72.12 78 GLN A CA 1
ATOM 645 C C . GLN A 1 78 ? -23.220 2.268 35.572 1.00 72.12 78 GLN A C 1
ATOM 647 O O . GLN A 1 78 ? -24.140 1.788 36.222 1.00 72.12 78 GLN A O 1
ATOM 652 N N . GLN A 1 79 ? -22.081 2.665 36.146 1.00 69.62 79 GLN A N 1
ATOM 653 C CA . GLN A 1 79 ? -21.849 2.610 37.598 1.00 69.62 79 GLN A CA 1
ATOM 654 C C . GLN A 1 79 ? -22.485 3.784 38.359 1.00 69.62 79 GLN A C 1
ATOM 656 O O . GLN A 1 79 ? -22.646 3.709 39.575 1.00 69.62 79 GLN A O 1
ATOM 661 N N . CYS A 1 80 ? -22.857 4.859 37.660 1.00 59.88 80 CYS A N 1
ATOM 662 C CA . CYS A 1 80 ? -23.552 6.018 38.225 1.00 59.88 80 CYS A CA 1
ATOM 663 C C . CYS A 1 80 ? -25.091 5.888 38.232 1.00 59.88 80 CYS A C 1
ATOM 665 O O . CYS A 1 80 ? -25.766 6.871 38.544 1.00 59.88 80 CYS A O 1
ATOM 667 N N . THR A 1 81 ? -25.643 4.712 37.901 1.00 50.19 81 THR A N 1
ATOM 668 C CA . THR A 1 81 ? -27.093 4.417 37.902 1.00 50.19 81 THR A CA 1
ATOM 669 C C . THR A 1 81 ? -27.417 3.328 38.913 1.00 50.19 81 THR A C 1
ATOM 671 O O . THR A 1 81 ? -28.471 3.446 39.576 1.00 50.19 81 THR A O 1
#

Solvent-accessible surface area (backbone atoms only — not comparable to full-atom values): 4676 Å² total; per-residue (Å²): 125,46,55,77,97,44,70,43,44,67,60,51,24,63,75,40,64,35,49,74,47,80,43,77,40,78,93,74,75,43,69,49,77,47,75,49,62,59,70,69,40,38,53,54,37,50,52,52,54,51,53,46,49,52,52,48,49,53,54,50,52,54,52,50,53,55,48,52,53,51,53,51,52,53,54,56,56,62,72,76,109